Protein AF-A0A974UA69-F1 (afdb_monomer)

pLDDT: mean 77.33, std 20.9, range [36.5, 97.94]

Structure (mmCIF, N/CA/C/O backbone):
data_AF-A0A974UA69-F1
#
_entry.id   AF-A0A974UA69-F1
#
loop_
_atom_site.group_PDB
_atom_site.id
_atom_site.type_symbol
_atom_site.label_atom_id
_atom_site.label_alt_id
_atom_site.label_comp_id
_atom_site.label_asym_id
_atom_site.label_entity_id
_atom_site.label_seq_id
_atom_site.pdbx_PDB_ins_code
_atom_site.Cartn_x
_atom_site.Cartn_y
_atom_site.Cartn_z
_atom_site.occupancy
_atom_site.B_iso_or_equiv
_atom_site.auth_seq_id
_atom_site.auth_comp_id
_atom_site.auth_asym_id
_atom_site.auth_atom_id
_atom_site.pdbx_PDB_model_num
ATOM 1 N N . MET A 1 1 ? 28.048 -23.936 -8.054 1.00 36.50 1 MET A N 1
ATOM 2 C CA . MET A 1 1 ? 29.523 -23.864 -8.078 1.00 36.50 1 MET A CA 1
ATOM 3 C C . MET A 1 1 ? 29.955 -23.085 -6.851 1.00 36.50 1 MET A C 1
ATOM 5 O O . MET A 1 1 ? 29.478 -21.977 -6.650 1.00 36.50 1 MET A O 1
ATOM 9 N N . VAL A 1 2 ? 30.709 -23.737 -5.972 1.00 36.66 2 VAL A N 1
ATOM 10 C CA . VAL A 1 2 ? 31.099 -23.244 -4.647 1.00 36.66 2 VAL A CA 1
ATOM 11 C C . VAL A 1 2 ? 32.215 -22.216 -4.814 1.00 36.66 2 VAL A C 1
ATOM 13 O O . VAL A 1 2 ? 33.233 -22.536 -5.418 1.00 36.66 2 VAL A O 1
ATOM 16 N N . ILE A 1 3 ? 32.048 -21.010 -4.272 1.00 41.69 3 ILE A N 1
ATOM 17 C CA . ILE A 1 3 ? 33.171 -20.091 -4.063 1.00 41.69 3 ILE A CA 1
ATOM 18 C C . ILE A 1 3 ? 33.542 -20.186 -2.585 1.00 41.69 3 ILE A C 1
ATOM 20 O O . ILE A 1 3 ? 32.925 -19.568 -1.722 1.00 41.69 3 ILE A O 1
ATOM 24 N N . THR A 1 4 ? 34.532 -21.026 -2.297 1.00 48.69 4 THR A N 1
ATOM 25 C CA . THR A 1 4 ? 35.247 -21.038 -1.022 1.00 48.69 4 THR A CA 1
ATOM 26 C C . THR A 1 4 ? 36.153 -19.813 -0.952 1.00 48.69 4 THR A C 1
ATOM 28 O O . THR A 1 4 ? 37.072 -19.695 -1.760 1.00 48.69 4 THR A O 1
ATOM 31 N N . SER A 1 5 ? 35.962 -18.943 0.039 1.00 37.88 5 SER A N 1
ATOM 32 C CA . SER A 1 5 ? 37.016 -18.037 0.498 1.00 37.88 5 SER A CA 1
ATOM 33 C C . SER A 1 5 ? 37.544 -18.577 1.825 1.00 37.88 5 SER A C 1
ATOM 35 O O . SER A 1 5 ? 36.887 -18.501 2.861 1.00 37.88 5 SER A O 1
ATOM 37 N N . LYS A 1 6 ? 38.715 -19.220 1.755 1.00 50.66 6 LYS A N 1
ATOM 38 C CA . LYS A 1 6 ? 39.601 -19.411 2.904 1.00 50.66 6 LYS A CA 1
ATOM 39 C C . LYS A 1 6 ? 40.206 -18.050 3.236 1.00 50.66 6 LYS A C 1
ATOM 41 O O . LYS A 1 6 ? 40.525 -17.333 2.303 1.00 50.66 6 LYS A O 1
ATOM 46 N N . TYR A 1 7 ? 40.352 -17.749 4.523 1.00 50.91 7 TYR A N 1
ATOM 47 C CA . TYR A 1 7 ? 41.469 -17.061 5.189 1.00 50.91 7 TYR A CA 1
ATOM 48 C C . TYR A 1 7 ? 40.927 -16.418 6.472 1.00 50.91 7 TYR A C 1
ATOM 50 O O . TYR A 1 7 ? 40.318 -15.358 6.434 1.00 50.91 7 TYR A O 1
ATOM 58 N N . CYS A 1 8 ? 41.181 -17.042 7.621 1.00 36.78 8 CYS A N 1
ATOM 59 C CA . CYS A 1 8 ? 41.408 -16.289 8.850 1.00 36.78 8 CYS A CA 1
ATOM 60 C C . CYS A 1 8 ? 42.334 -17.119 9.740 1.00 36.78 8 CYS A C 1
ATOM 62 O O . CYS A 1 8 ? 41.942 -18.154 10.276 1.00 36.78 8 CYS A O 1
ATOM 64 N N . ASN A 1 9 ? 43.596 -16.695 9.783 1.00 44.31 9 ASN A N 1
ATOM 65 C CA . ASN A 1 9 ? 44.663 -17.266 10.594 1.00 44.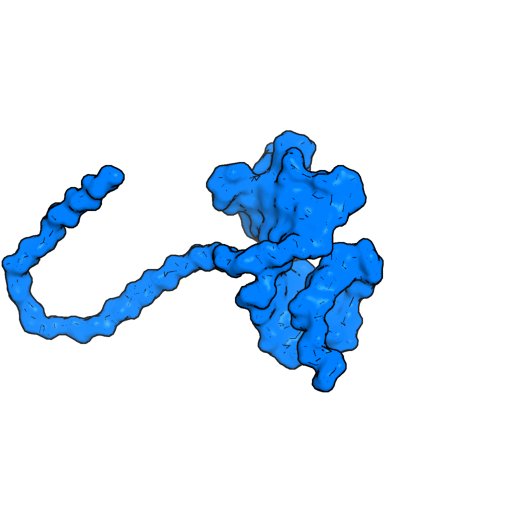31 9 ASN A CA 1
ATOM 66 C C . ASN A 1 9 ? 44.264 -17.297 12.075 1.00 44.31 9 ASN A C 1
ATOM 68 O O . ASN A 1 9 ? 43.772 -16.311 12.619 1.00 44.31 9 ASN A O 1
ATOM 72 N N . THR A 1 10 ? 44.539 -18.424 12.722 1.00 46.69 10 THR A N 1
ATOM 73 C CA . THR A 1 10 ? 44.535 -18.607 14.174 1.00 46.69 10 THR A CA 1
ATOM 74 C C . THR A 1 10 ? 45.742 -17.917 14.803 1.00 46.69 10 THR A C 1
ATOM 76 O O . THR A 1 10 ? 46.871 -18.347 14.583 1.00 46.69 10 THR A O 1
ATOM 79 N N . LEU A 1 11 ? 45.506 -16.906 15.638 1.00 45.50 11 LEU A N 1
ATOM 80 C CA . LEU A 1 11 ? 46.396 -16.521 16.736 1.00 45.50 11 LEU A CA 1
ATOM 81 C C . LEU A 1 11 ? 45.547 -15.862 17.824 1.00 45.50 11 LEU A C 1
ATOM 83 O O . LEU A 1 11 ? 44.789 -14.932 17.562 1.00 45.50 11 LEU A O 1
ATOM 87 N N . GLY A 1 12 ? 45.595 -16.458 19.015 1.00 47.81 12 GLY A N 1
ATOM 88 C CA . GLY A 1 12 ? 44.701 -16.160 20.122 1.00 47.81 12 GLY A CA 1
ATOM 89 C C . GLY A 1 12 ? 44.915 -14.788 20.745 1.00 47.81 12 GLY A C 1
ATOM 90 O O . GLY A 1 12 ? 46.015 -14.258 20.714 1.00 47.81 12 GLY A O 1
ATOM 91 N N . ILE A 1 13 ? 43.849 -14.286 21.367 1.00 48.84 13 ILE A N 1
ATOM 92 C CA . ILE A 1 13 ? 43.844 -13.364 22.505 1.00 48.84 13 ILE A CA 1
ATOM 93 C C . ILE A 1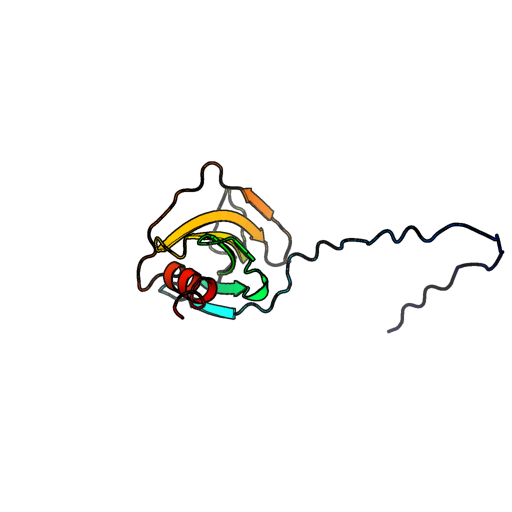 13 ? 42.563 -13.678 23.299 1.00 48.84 13 ILE A C 1
ATOM 95 O O . ILE A 1 13 ? 41.471 -13.776 22.737 1.00 48.84 13 ILE A O 1
ATOM 99 N N . LEU A 1 14 ? 42.729 -13.889 24.607 1.00 47.09 14 LEU A N 1
ATOM 100 C CA . LEU A 1 14 ? 41.658 -13.944 25.598 1.00 47.09 14 LEU A CA 1
ATOM 101 C C . LEU A 1 14 ? 40.911 -12.602 25.630 1.00 47.09 14 LEU A C 1
ATOM 103 O O . LEU A 1 14 ? 41.537 -11.558 25.779 1.00 47.09 14 LEU A O 1
ATOM 107 N N . GLY A 1 15 ? 39.580 -12.664 25.632 1.00 48.75 15 GLY A N 1
ATOM 108 C CA . GLY A 1 15 ? 38.725 -11.605 26.165 1.00 48.75 15 GLY A CA 1
ATOM 109 C C . GLY A 1 15 ? 38.390 -10.465 25.206 1.00 48.75 15 GLY A C 1
ATOM 110 O O . GLY A 1 15 ? 39.139 -9.507 25.081 1.00 48.75 15 GLY A O 1
ATOM 111 N N . LEU A 1 16 ? 37.175 -10.497 24.654 1.00 45.41 16 LEU A N 1
ATOM 112 C CA . LEU A 1 16 ? 36.302 -9.326 24.635 1.00 45.41 16 LEU A CA 1
ATOM 113 C C . LEU A 1 16 ? 34.860 -9.776 24.389 1.00 45.41 16 LEU A C 1
ATOM 115 O O . LEU A 1 16 ? 34.572 -10.601 23.527 1.00 45.41 16 LEU A O 1
ATOM 119 N N . ILE A 1 17 ? 33.979 -9.240 25.219 1.00 53.59 17 ILE A N 1
ATOM 120 C CA . ILE A 1 17 ? 32.538 -9.460 25.265 1.00 53.59 17 ILE A CA 1
ATOM 121 C C . ILE A 1 17 ? 31.911 -9.269 23.876 1.00 53.59 17 ILE A C 1
ATOM 123 O O . ILE A 1 17 ? 32.190 -8.296 23.176 1.00 53.59 17 ILE A O 1
ATOM 127 N N . LEU A 1 18 ? 31.044 -10.215 23.508 1.00 42.16 18 LEU A N 1
ATOM 128 C CA . LEU A 1 18 ? 30.233 -10.246 22.292 1.00 42.16 18 LEU A CA 1
ATOM 129 C C . LEU A 1 18 ? 29.360 -8.984 22.176 1.00 42.16 18 LEU A C 1
ATOM 131 O O . LEU A 1 18 ? 28.216 -8.963 22.627 1.00 42.16 18 LEU A O 1
ATOM 135 N N . LEU A 1 19 ? 29.860 -7.942 21.511 1.00 48.91 19 LEU A N 1
ATOM 136 C CA . LEU A 1 19 ? 28.990 -6.962 20.868 1.00 48.91 19 LEU A CA 1
ATOM 137 C C . LEU A 1 19 ? 28.434 -7.630 19.612 1.00 48.91 19 LEU A C 1
ATOM 139 O O . LEU A 1 19 ? 29.023 -7.578 18.533 1.00 48.91 19 LEU A O 1
ATOM 143 N N . VAL A 1 20 ? 27.297 -8.305 19.779 1.00 50.31 20 VAL A N 1
ATOM 144 C CA . VAL A 1 20 ? 26.421 -8.696 18.675 1.00 50.31 20 VAL A CA 1
ATOM 145 C C . VAL A 1 20 ? 25.970 -7.425 17.960 1.00 50.31 20 VAL A C 1
ATOM 147 O O . VAL A 1 20 ? 24.943 -6.831 18.274 1.00 50.31 20 VAL A O 1
ATOM 150 N N . ASN A 1 21 ? 26.774 -6.983 16.995 1.00 45.16 21 ASN A N 1
ATOM 151 C CA . ASN A 1 21 ? 26.358 -6.015 16.001 1.00 45.16 21 ASN A CA 1
ATOM 152 C C . ASN A 1 21 ? 25.340 -6.735 15.116 1.00 45.16 21 ASN A C 1
ATOM 154 O O . ASN A 1 21 ? 25.690 -7.393 14.134 1.00 45.16 21 ASN A O 1
ATOM 158 N N . SER A 1 22 ? 24.076 -6.713 15.539 1.00 45.78 22 SER A N 1
ATOM 159 C CA . SER A 1 22 ? 22.968 -7.151 14.713 1.00 45.78 22 SER A CA 1
ATOM 160 C C . SER A 1 22 ? 22.971 -6.252 13.487 1.00 45.78 22 SER A C 1
ATOM 162 O O . SER A 1 22 ? 22.529 -5.106 13.505 1.00 45.78 22 SER A O 1
ATOM 164 N N . CYS A 1 23 ? 23.521 -6.782 12.397 1.00 47.41 23 CYS A N 1
ATOM 165 C CA . CYS A 1 23 ? 23.295 -6.247 11.076 1.00 47.41 23 CYS A CA 1
ATOM 166 C C . CYS A 1 23 ? 21.788 -6.363 10.837 1.00 47.41 23 CYS A C 1
ATOM 168 O O . CYS A 1 23 ? 21.282 -7.396 10.392 1.00 47.41 23 CYS A O 1
ATOM 170 N N . ALA A 1 24 ? 21.050 -5.317 11.211 1.00 43.81 24 ALA A N 1
ATOM 171 C CA . ALA A 1 24 ? 19.694 -5.094 10.767 1.00 43.81 24 ALA A CA 1
ATOM 172 C C . ALA A 1 24 ? 19.791 -4.840 9.266 1.00 43.81 24 ALA A C 1
ATOM 174 O O . ALA A 1 24 ? 19.811 -3.706 8.788 1.00 43.81 24 ALA A O 1
ATOM 175 N N . THR A 1 25 ? 19.908 -5.938 8.524 1.00 41.69 25 THR A N 1
ATOM 176 C CA . THR A 1 25 ? 19.646 -5.958 7.101 1.00 41.69 25 THR A CA 1
ATOM 177 C C . THR A 1 25 ? 18.210 -5.482 7.011 1.00 41.69 25 THR A C 1
ATOM 179 O O . THR A 1 25 ? 17.282 -6.195 7.388 1.00 41.69 25 THR A O 1
ATOM 182 N N . THR A 1 26 ? 18.017 -4.228 6.620 1.00 41.34 26 THR A N 1
ATOM 183 C CA . THR A 1 26 ? 16.705 -3.692 6.279 1.00 41.34 26 THR A CA 1
ATOM 184 C C . THR A 1 26 ? 16.319 -4.343 4.960 1.00 41.34 26 THR A C 1
ATOM 186 O O . THR A 1 26 ? 16.332 -3.731 3.897 1.00 41.34 26 THR A O 1
ATOM 189 N N . THR A 1 27 ? 16.009 -5.637 5.018 1.00 37.91 27 THR A N 1
ATOM 190 C CA . THR A 1 27 ? 15.249 -6.303 3.978 1.00 37.91 27 THR A CA 1
ATOM 191 C C . THR A 1 27 ? 13.879 -5.653 4.039 1.00 37.91 27 THR A C 1
ATOM 193 O O . THR A 1 27 ? 13.076 -5.890 4.941 1.00 37.91 27 THR A O 1
ATOM 196 N N . SER A 1 28 ? 13.667 -4.726 3.112 1.00 42.91 28 SER A N 1
ATOM 197 C CA . SER A 1 28 ? 12.359 -4.186 2.774 1.00 42.91 28 SER A CA 1
ATOM 198 C C . SER A 1 28 ? 11.428 -5.389 2.636 1.00 42.91 28 SER A C 1
ATOM 200 O O . SER A 1 28 ? 11.744 -6.313 1.889 1.00 42.91 28 SER A O 1
ATOM 202 N N . GLY A 1 29 ? 10.369 -5.428 3.447 1.00 43.81 29 GLY A N 1
ATOM 203 C CA . GLY A 1 29 ? 9.619 -6.640 3.751 1.00 43.81 29 GLY A CA 1
ATOM 204 C C . GLY A 1 29 ? 9.320 -7.508 2.529 1.00 43.81 29 GLY A C 1
ATOM 205 O O . GLY A 1 29 ? 8.436 -7.195 1.736 1.00 43.81 29 GLY A O 1
ATOM 206 N N . SER A 1 30 ? 9.989 -8.657 2.419 1.00 47.44 30 SER A N 1
ATOM 207 C CA . SER A 1 30 ? 9.526 -9.777 1.594 1.00 47.44 30 SER A CA 1
ATOM 208 C C . SER A 1 30 ? 8.462 -10.570 2.364 1.00 47.44 30 SER A C 1
ATOM 210 O O . SER A 1 30 ? 8.559 -11.775 2.572 1.00 47.44 30 SER A O 1
ATOM 212 N N . GLY A 1 31 ? 7.432 -9.869 2.845 1.00 56.53 31 GLY A N 1
ATOM 213 C CA . GLY A 1 31 ? 6.229 -10.505 3.370 1.00 56.53 31 GLY A CA 1
ATOM 214 C C . GLY A 1 31 ? 5.396 -11.036 2.206 1.00 56.53 31 GLY A C 1
ATOM 215 O O . GLY A 1 31 ? 5.292 -10.367 1.182 1.00 56.53 31 GLY A O 1
ATOM 216 N N . SER A 1 32 ? 4.834 -12.237 2.343 1.00 78.81 32 SER A N 1
ATOM 217 C CA . SER A 1 32 ? 3.962 -12.858 1.338 1.00 78.81 32 SER A CA 1
ATOM 218 C C . SER A 1 32 ? 2.894 -11.862 0.856 1.00 78.81 32 SER A C 1
ATOM 220 O O . SER A 1 32 ? 2.043 -11.429 1.634 1.00 78.81 32 SER A O 1
ATOM 222 N N . TRP A 1 33 ? 2.987 -11.439 -0.406 1.00 90.69 33 TRP A N 1
ATOM 223 C CA . TRP A 1 33 ? 2.061 -10.489 -1.017 1.00 90.69 33 TRP A CA 1
ATOM 224 C C . TRP A 1 33 ? 0.770 -11.217 -1.393 1.00 90.69 33 TRP A C 1
ATOM 226 O O . TRP A 1 33 ? 0.785 -12.143 -2.200 1.00 90.69 33 TRP A O 1
ATOM 236 N N . PHE A 1 34 ? -0.357 -10.786 -0.837 1.00 90.06 34 PHE A N 1
ATOM 237 C CA . PHE A 1 34 ? -1.674 -11.339 -1.127 1.00 90.06 34 PHE A CA 1
ATOM 238 C C . PHE A 1 34 ? -2.356 -10.531 -2.233 1.00 90.06 34 PHE A C 1
ATOM 240 O O . PHE A 1 34 ? -2.543 -9.326 -2.081 1.00 90.06 34 PHE A O 1
ATOM 247 N N . TYR A 1 35 ? -2.733 -11.178 -3.335 1.00 90.38 35 TYR A N 1
ATOM 248 C CA . TYR A 1 35 ? -3.429 -10.538 -4.455 1.00 90.38 35 TYR A CA 1
ATOM 249 C C . TYR A 1 35 ? -4.863 -10.139 -4.076 1.00 90.38 35 TYR A C 1
ATOM 251 O O . TYR A 1 35 ? -5.614 -10.956 -3.547 1.00 90.38 35 TYR A O 1
ATOM 259 N N . VAL A 1 36 ? -5.259 -8.894 -4.357 1.00 88.12 36 VAL A N 1
ATOM 260 C CA . VAL A 1 36 ? -6.581 -8.354 -3.971 1.00 88.12 36 VAL A CA 1
ATOM 261 C C . VAL A 1 36 ? -7.413 -7.811 -5.129 1.00 88.12 36 VAL A C 1
ATOM 263 O O . VAL A 1 36 ? -8.519 -7.323 -4.892 1.00 88.12 36 VAL A O 1
ATOM 266 N N . GLY A 1 37 ? -6.906 -7.897 -6.358 1.00 86.75 37 GLY A N 1
ATOM 267 C CA . GLY A 1 37 ? -7.620 -7.490 -7.565 1.00 86.75 37 GLY A CA 1
ATOM 268 C C . GLY A 1 37 ? -6.767 -6.663 -8.519 1.00 86.75 37 GLY A C 1
ATOM 269 O O . GLY A 1 37 ? -5.569 -6.475 -8.315 1.00 86.75 37 GLY A O 1
ATOM 270 N N . GLU A 1 38 ? -7.419 -6.136 -9.546 1.00 87.50 38 GLU A N 1
ATOM 271 C CA . GLU A 1 38 ? -6.829 -5.321 -10.607 1.00 87.50 38 GLU A CA 1
ATOM 272 C C . GLU A 1 38 ? -7.690 -4.070 -10.844 1.00 87.50 38 GLU A C 1
ATOM 274 O O . GLU A 1 38 ? -8.893 -4.084 -10.565 1.00 87.50 38 GLU A O 1
ATOM 279 N N . THR A 1 39 ? -7.103 -2.980 -11.353 1.00 79.06 39 THR A N 1
ATOM 280 C CA . THR A 1 39 ? -7.900 -1.850 -11.865 1.00 79.06 39 THR A CA 1
ATOM 281 C C . THR A 1 39 ? -8.712 -2.275 -13.090 1.00 79.06 39 THR A C 1
ATOM 283 O O . THR A 1 39 ? -8.336 -3.203 -13.807 1.00 79.06 39 THR A O 1
ATOM 286 N N . HIS A 1 40 ? -9.817 -1.574 -13.373 1.00 54.31 40 HIS A N 1
ATOM 287 C CA . HIS A 1 40 ? -10.570 -1.756 -14.619 1.00 54.31 40 HIS A CA 1
ATOM 288 C C . HIS A 1 40 ? -9.604 -1.656 -15.820 1.00 54.31 40 HIS A C 1
ATOM 290 O O . HIS A 1 40 ? -8.759 -0.763 -15.824 1.00 54.31 40 HIS A O 1
ATOM 296 N N . TRP A 1 41 ? -9.705 -2.593 -16.774 1.0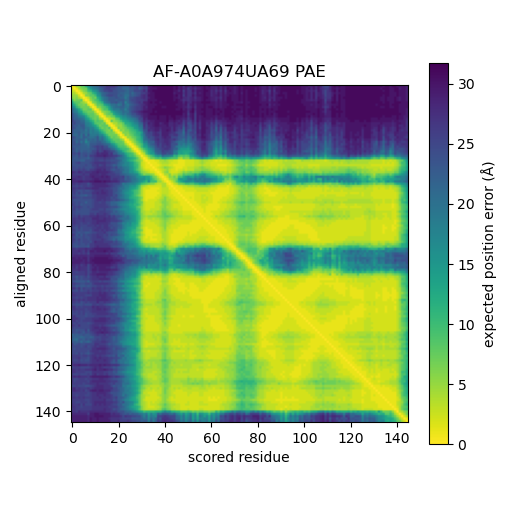0 56.75 41 TRP A N 1
ATOM 297 C CA . TRP A 1 41 ? -8.773 -2.854 -17.898 1.00 56.75 41 TRP A CA 1
ATOM 298 C C . TRP A 1 41 ? -7.488 -3.649 -17.588 1.00 56.75 41 TRP A C 1
ATOM 300 O O . TRP A 1 41 ? -6.790 -4.063 -18.512 1.00 56.75 41 TRP A O 1
ATOM 310 N N . GLY A 1 42 ? -7.219 -3.988 -16.322 1.00 61.66 42 GLY A N 1
ATOM 311 C CA . GLY A 1 42 ? -6.147 -4.925 -15.950 1.00 61.66 42 GLY A CA 1
ATOM 312 C C . GLY A 1 42 ? -4.730 -4.351 -16.052 1.00 61.66 42 GLY A C 1
ATOM 313 O O . GLY A 1 42 ? -3.755 -5.102 -16.054 1.00 61.66 42 GLY A O 1
ATOM 314 N N . ASP A 1 43 ? -4.595 -3.029 -16.145 1.00 80.25 43 ASP A N 1
ATOM 315 C CA . ASP A 1 43 ? -3.297 -2.361 -16.302 1.00 80.25 43 ASP A CA 1
ATOM 316 C C . ASP A 1 43 ? -2.442 -2.387 -15.028 1.00 80.25 43 ASP A C 1
ATOM 318 O O . ASP A 1 43 ? -1.226 -2.185 -15.083 1.00 80.25 43 ASP A O 1
ATOM 322 N N . MET A 1 44 ? -3.055 -2.673 -13.877 1.00 86.69 44 MET A N 1
ATOM 323 C CA . MET A 1 44 ? -2.391 -2.698 -12.580 1.00 86.69 44 MET A CA 1
ATOM 324 C C . MET A 1 44 ? -2.954 -3.803 -11.686 1.00 86.69 44 MET A C 1
ATOM 326 O O . MET A 1 44 ? -4.159 -3.867 -11.457 1.00 86.69 44 MET A O 1
ATOM 330 N N . LYS A 1 45 ? -2.063 -4.638 -11.137 1.00 91.25 45 LYS A N 1
ATOM 331 C CA . LYS A 1 45 ? -2.364 -5.658 -10.123 1.00 91.25 45 LYS A CA 1
ATOM 332 C C . LYS A 1 45 ? -2.120 -5.112 -8.727 1.00 91.25 45 LYS A C 1
ATOM 334 O O . LYS A 1 45 ? -1.060 -4.549 -8.462 1.00 91.25 45 LYS A O 1
ATOM 339 N N . HIS A 1 46 ? -3.057 -5.349 -7.822 1.00 92.00 46 HIS A N 1
ATOM 340 C CA . HIS A 1 46 ? -2.994 -4.896 -6.440 1.00 92.00 46 HIS A CA 1
ATOM 341 C C . HIS A 1 46 ? -2.725 -6.053 -5.489 1.00 92.00 46 HIS A C 1
ATOM 343 O O . HIS A 1 46 ? -3.339 -7.120 -5.568 1.00 92.00 46 HIS A O 1
ATOM 349 N N . TYR A 1 47 ? -1.844 -5.798 -4.531 1.00 93.56 47 TYR A N 1
ATOM 350 C CA . TYR A 1 47 ? -1.468 -6.735 -3.491 1.00 93.56 47 TYR A CA 1
ATOM 351 C C . TYR A 1 47 ? -1.426 -6.047 -2.129 1.00 93.56 47 TYR A C 1
ATOM 353 O O . TYR A 1 47 ? -1.164 -4.849 -2.028 1.00 93.56 47 TYR A O 1
ATOM 361 N N . ILE A 1 48 ? -1.620 -6.820 -1.068 1.00 92.94 48 ILE A N 1
ATOM 362 C CA . ILE A 1 48 ? -1.476 -6.395 0.329 1.00 92.94 48 ILE A CA 1
ATOM 363 C C . ILE A 1 48 ? -0.430 -7.283 0.994 1.00 92.94 48 ILE A C 1
ATOM 365 O O . ILE A 1 48 ? -0.333 -8.456 0.657 1.00 92.94 48 ILE A O 1
ATOM 369 N N . SER A 1 49 ? 0.347 -6.752 1.936 1.00 92.56 49 SER A N 1
ATOM 370 C CA . SER A 1 49 ? 1.236 -7.550 2.787 1.00 92.56 49 SER A CA 1
ATOM 371 C C . SER A 1 49 ? 0.577 -7.765 4.154 1.00 92.56 49 SER A C 1
ATOM 373 O O . SER A 1 49 ? 0.642 -6.868 4.999 1.00 92.56 49 SER A O 1
ATOM 375 N N . PRO A 1 50 ? -0.060 -8.921 4.434 1.00 88.31 50 PRO A N 1
ATOM 376 C CA . PRO A 1 50 ? -0.706 -9.161 5.727 1.00 88.31 50 PRO A CA 1
ATOM 377 C C . PRO A 1 50 ? 0.282 -9.085 6.897 1.00 88.31 50 PRO A C 1
ATOM 379 O O . PRO A 1 50 ? -0.053 -8.606 7.977 1.00 88.31 50 PRO A O 1
ATOM 382 N N . ASN A 1 51 ? 1.533 -9.483 6.656 1.00 89.62 51 ASN A N 1
ATOM 383 C CA . ASN A 1 51 ? 2.599 -9.469 7.657 1.00 89.62 51 ASN A CA 1
ATOM 384 C C . ASN A 1 51 ? 3.076 -8.048 8.006 1.00 89.62 51 ASN A C 1
ATOM 386 O O . ASN A 1 51 ? 3.729 -7.855 9.027 1.00 89.62 51 ASN A O 1
ATOM 390 N N . SER A 1 52 ? 2.755 -7.047 7.179 1.00 91.75 52 SER A N 1
ATOM 391 C CA . SER A 1 52 ? 3.061 -5.638 7.464 1.00 91.75 52 SER A CA 1
ATOM 392 C C . SER A 1 52 ? 2.053 -4.976 8.411 1.00 91.75 52 SER A C 1
ATOM 394 O O . SER A 1 52 ? 2.282 -3.846 8.848 1.00 91.75 52 SER A O 1
ATOM 396 N N . ILE A 1 53 ? 0.939 -5.653 8.725 1.00 92.19 53 ILE A N 1
ATOM 397 C CA . ILE A 1 53 ? -0.151 -5.062 9.498 1.00 92.19 53 ILE A CA 1
ATOM 398 C C . ILE A 1 53 ? 0.305 -4.806 10.938 1.00 92.19 53 ILE A C 1
ATOM 400 O O . ILE A 1 53 ? 0.559 -5.733 11.705 1.00 92.19 53 ILE A O 1
ATOM 404 N N . LYS A 1 54 ? 0.344 -3.530 11.329 1.00 92.62 54 LYS A N 1
ATOM 405 C CA . LYS A 1 54 ? 0.635 -3.082 12.701 1.00 92.62 54 LYS A CA 1
ATOM 406 C C . LYS A 1 54 ? -0.559 -2.311 13.243 1.00 92.62 54 LYS A C 1
ATOM 408 O O . LYS A 1 54 ? -1.005 -1.359 12.609 1.00 92.62 54 LYS A O 1
ATOM 413 N N . ARG A 1 55 ? -1.079 -2.695 14.410 1.00 91.31 55 ARG A N 1
ATOM 414 C CA . ARG A 1 55 ? -2.295 -2.107 14.999 1.00 91.31 55 ARG A CA 1
ATOM 415 C C . ARG A 1 55 ? -1.983 -1.337 16.279 1.00 91.31 55 ARG A C 1
ATOM 417 O O . ARG A 1 55 ? -1.141 -1.760 17.062 1.00 91.31 55 ARG A O 1
ATOM 424 N N . ASN A 1 56 ? -2.688 -0.229 16.480 1.00 93.06 56 ASN A N 1
ATOM 425 C CA . ASN A 1 56 ? -2.708 0.551 17.712 1.00 93.06 56 ASN A CA 1
A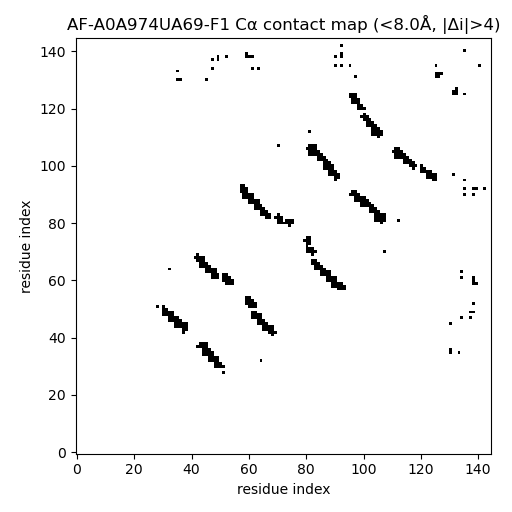TOM 426 C C . ASN A 1 56 ? -4.121 1.127 17.920 1.00 93.06 56 ASN A C 1
ATOM 428 O O . ASN A 1 56 ? -4.516 2.103 17.276 1.00 93.06 56 ASN A O 1
ATOM 432 N N . GLY A 1 57 ? -4.904 0.486 18.792 1.00 92.25 57 GLY A N 1
ATOM 433 C CA . GLY A 1 57 ? -6.314 0.819 18.994 1.00 92.25 57 GLY A CA 1
ATOM 434 C C . GLY A 1 57 ? -7.116 0.718 17.692 1.00 92.25 57 GLY A C 1
ATOM 435 O O . GLY A 1 57 ? -7.026 -0.271 16.972 1.00 92.25 57 GLY A O 1
ATOM 436 N N . SER A 1 58 ? -7.878 1.766 17.370 1.00 94.19 58 SER A N 1
ATOM 437 C CA . SER A 1 58 ? -8.682 1.835 16.136 1.00 94.19 58 SER A CA 1
ATOM 438 C C . SER A 1 58 ? -7.878 2.134 14.864 1.00 94.19 58 SER A C 1
ATOM 440 O O . SER A 1 58 ? -8.454 2.169 13.777 1.00 94.19 58 SER A O 1
ATOM 442 N N . ILE A 1 59 ? -6.570 2.369 14.984 1.00 95.81 59 ILE A N 1
ATOM 443 C CA . ILE A 1 59 ? -5.692 2.725 13.872 1.00 95.81 59 ILE A CA 1
ATOM 444 C C . ILE A 1 59 ? -4.806 1.532 13.526 1.00 95.81 59 ILE A C 1
ATOM 446 O O . ILE A 1 59 ? -4.186 0.916 14.392 1.00 95.81 59 ILE A O 1
ATOM 450 N N . ALA A 1 60 ? -4.703 1.230 12.241 1.00 95.75 60 ALA A N 1
ATOM 451 C CA . ALA A 1 60 ? -3.836 0.189 11.724 1.00 95.75 60 ALA A CA 1
ATOM 452 C C . ALA A 1 60 ? -2.980 0.726 10.577 1.00 95.75 60 ALA A C 1
ATOM 454 O O . ALA A 1 60 ? -3.414 1.581 9.811 1.00 95.75 60 ALA A O 1
ATOM 455 N N . LYS A 1 61 ? -1.755 0.224 10.459 1.00 95.88 61 LYS A N 1
ATOM 456 C CA . LYS A 1 61 ? -0.855 0.493 9.340 1.00 95.88 61 LYS A CA 1
ATOM 457 C C . LYS A 1 61 ? -0.659 -0.773 8.534 1.00 95.88 61 LYS A C 1
ATOM 459 O O . LYS A 1 61 ? -0.567 -1.844 9.124 1.00 95.88 61 LYS A O 1
ATOM 464 N N . VAL A 1 62 ? -0.593 -0.642 7.216 1.00 95.38 62 VAL A N 1
ATOM 465 C CA . VAL A 1 62 ? -0.443 -1.768 6.290 1.00 95.38 62 VAL A CA 1
ATOM 466 C C . VAL A 1 62 ? 0.276 -1.321 5.024 1.00 95.38 62 VAL A C 1
ATOM 468 O O . VAL A 1 62 ? 0.155 -0.169 4.603 1.00 95.38 62 VAL A O 1
ATOM 471 N N . GLU A 1 63 ? 1.011 -2.240 4.415 1.00 95.94 63 GLU A N 1
ATOM 472 C CA . GLU A 1 63 ? 1.648 -2.067 3.119 1.00 95.94 63 GLU A CA 1
ATOM 473 C C . GLU A 1 63 ? 0.819 -2.704 2.006 1.00 95.94 63 GLU A C 1
ATOM 475 O O . GLU A 1 63 ? 0.326 -3.831 2.128 1.00 95.94 63 GLU A O 1
ATOM 480 N N . SER A 1 64 ? 0.704 -1.988 0.890 1.00 94.56 64 SER A N 1
ATOM 481 C CA . SER A 1 64 ? 0.197 -2.525 -0.371 1.00 94.56 64 SER A CA 1
ATOM 482 C C . SER A 1 64 ? 1.272 -2.446 -1.445 1.00 94.56 64 SER A C 1
ATOM 484 O O . SER A 1 64 ? 2.111 -1.548 -1.408 1.00 94.56 64 SER A O 1
ATOM 486 N N . LYS A 1 65 ? 1.200 -3.327 -2.439 1.00 94.62 65 LYS A N 1
ATOM 487 C CA . LYS A 1 65 ? 2.028 -3.273 -3.643 1.00 94.62 65 LYS A CA 1
ATOM 488 C C . LYS A 1 65 ? 1.132 -3.187 -4.867 1.00 94.62 65 LYS A C 1
ATOM 490 O O . LYS A 1 65 ? 0.210 -3.985 -5.000 1.00 94.62 65 LYS A O 1
ATOM 495 N N . ASN A 1 66 ? 1.429 -2.258 -5.760 1.00 92.38 66 ASN A N 1
ATOM 496 C CA . ASN A 1 66 ? 0.755 -2.136 -7.044 1.00 92.38 66 ASN A CA 1
ATOM 497 C C . ASN A 1 66 ? 1.758 -2.438 -8.149 1.00 92.38 66 ASN A C 1
ATOM 499 O O . ASN A 1 66 ? 2.817 -1.821 -8.191 1.00 92.38 66 ASN A O 1
ATOM 503 N N . VAL A 1 67 ? 1.452 -3.394 -9.020 1.00 91.62 67 VAL A N 1
ATOM 504 C CA . VAL A 1 67 ? 2.338 -3.824 -10.106 1.00 91.62 67 VAL A CA 1
ATOM 505 C C . VAL A 1 67 ? 1.712 -3.443 -11.433 1.00 91.62 67 VAL A C 1
ATOM 507 O O . VAL A 1 67 ? 0.599 -3.874 -11.729 1.00 91.62 67 VAL A O 1
ATOM 510 N N . LEU A 1 68 ? 2.431 -2.662 -12.231 1.00 88.12 68 LEU A N 1
ATOM 511 C CA . LEU A 1 68 ? 2.004 -2.284 -13.571 1.00 88.12 68 LEU A CA 1
ATOM 512 C C . LEU A 1 68 ? 2.182 -3.456 -14.534 1.00 88.12 68 LEU A C 1
ATOM 514 O O . LEU A 1 68 ? 3.215 -4.126 -14.535 1.00 88.12 68 LEU A O 1
ATOM 518 N N . LYS A 1 69 ? 1.184 -3.681 -15.387 1.00 83.19 69 LYS A N 1
ATOM 519 C CA . LYS A 1 69 ? 1.241 -4.702 -16.439 1.00 83.19 69 LYS A CA 1
ATOM 520 C C . LYS A 1 69 ? 2.213 -4.314 -17.553 1.00 83.19 69 LYS A C 1
ATOM 522 O O . LYS A 1 69 ? 2.904 -5.179 -18.082 1.00 83.19 69 LYS A O 1
ATOM 527 N N . VAL A 1 70 ? 2.288 -3.020 -17.877 1.00 80.56 70 VAL A N 1
ATOM 528 C CA . VAL A 1 70 ? 3.205 -2.466 -18.882 1.00 80.56 70 VAL A CA 1
ATOM 529 C C . VAL A 1 70 ? 3.995 -1.302 -18.260 1.00 80.56 70 VAL A C 1
ATOM 531 O O . VAL A 1 70 ? 3.574 -0.153 -18.352 1.00 80.56 70 VAL A O 1
ATOM 534 N N . PRO A 1 71 ? 5.153 -1.573 -17.625 1.00 67.25 71 PRO A N 1
ATOM 535 C CA . PRO A 1 71 ? 5.994 -0.558 -16.968 1.00 67.25 71 PRO A CA 1
ATOM 536 C C . PRO A 1 71 ? 6.488 0.568 -17.888 1.00 67.25 71 PRO A C 1
ATOM 538 O O . PRO A 1 71 ? 6.945 1.616 -17.432 1.00 67.25 71 PRO A O 1
ATOM 541 N N . GLU A 1 72 ? 6.472 0.324 -19.198 1.00 60.62 72 GLU A N 1
ATOM 542 C CA . GLU A 1 72 ? 7.132 1.162 -20.193 1.00 60.62 72 GLU A CA 1
ATOM 543 C C . GLU A 1 72 ? 6.271 2.284 -20.773 1.00 60.62 72 GLU A C 1
ATOM 545 O O . GLU A 1 72 ? 6.820 3.203 -21.381 1.00 60.62 72 GLU A O 1
ATOM 550 N N . THR A 1 73 ? 4.953 2.232 -20.588 1.00 58.12 73 THR A N 1
ATOM 551 C CA . THR A 1 73 ? 4.013 3.205 -21.166 1.00 58.12 73 THR A CA 1
ATOM 552 C C . THR A 1 73 ? 3.592 4.288 -20.176 1.00 58.12 73 THR A C 1
ATOM 554 O O . THR A 1 73 ? 3.155 5.360 -20.587 1.00 58.12 73 THR A O 1
ATOM 557 N N . THR A 1 74 ? 3.766 4.064 -18.872 1.00 55.03 74 THR A N 1
ATOM 558 C CA . THR A 1 74 ? 3.382 5.015 -17.822 1.00 55.03 74 THR A CA 1
ATOM 559 C C . THR A 1 74 ? 4.573 5.844 -17.348 1.00 55.03 74 THR A C 1
ATOM 561 O O . THR A 1 74 ? 5.369 5.418 -16.508 1.00 55.03 74 THR A O 1
ATOM 564 N N . SER A 1 75 ? 4.682 7.070 -17.859 1.00 55.59 75 SER A N 1
ATOM 565 C CA . SER A 1 75 ? 5.590 8.094 -17.341 1.00 55.59 75 SER A CA 1
ATOM 566 C C . SER A 1 75 ? 4.957 8.799 -16.135 1.00 55.59 75 SER A C 1
ATOM 568 O O . SER A 1 75 ? 4.385 9.880 -16.243 1.00 55.59 75 SER A O 1
ATOM 570 N N . PHE A 1 76 ? 5.060 8.206 -14.946 1.00 57.69 76 PHE A N 1
ATOM 571 C CA . PHE A 1 76 ? 4.680 8.909 -13.720 1.00 57.69 76 PHE A CA 1
ATOM 572 C C . PHE A 1 76 ? 5.928 9.562 -13.117 1.00 57.69 76 PHE A C 1
ATOM 574 O O . PHE A 1 76 ? 6.849 8.877 -12.687 1.00 57.69 76 PHE A O 1
ATOM 581 N N . LEU A 1 77 ? 5.937 10.902 -13.098 1.00 52.97 77 LEU A N 1
ATOM 582 C CA . LEU A 1 77 ? 6.981 11.792 -12.556 1.00 52.97 77 LEU A CA 1
ATOM 583 C C . LEU A 1 77 ? 8.219 11.976 -13.448 1.00 52.97 77 LEU A C 1
ATOM 585 O O . LEU A 1 77 ? 9.202 11.239 -13.384 1.00 52.97 77 LEU A O 1
ATOM 589 N N . LYS A 1 78 ? 8.203 13.072 -14.221 1.00 56.69 78 LYS A N 1
ATOM 590 C CA . LYS A 1 78 ? 9.369 13.602 -14.954 1.00 56.69 78 LYS A CA 1
ATOM 591 C C . LYS A 1 78 ? 10.039 12.576 -15.888 1.00 56.69 78 LYS A C 1
ATOM 593 O O . LYS A 1 78 ? 11.260 12.547 -15.999 1.00 56.69 78 LYS A O 1
ATOM 598 N N . GLY A 1 79 ? 9.247 11.718 -16.534 1.00 61.97 79 GLY A N 1
ATOM 599 C CA . GLY A 1 79 ? 9.734 10.784 -17.557 1.00 61.97 79 GLY A CA 1
ATOM 600 C C . GLY A 1 79 ? 10.412 9.513 -17.035 1.00 61.97 79 GLY A C 1
ATOM 601 O O . GLY A 1 79 ? 10.905 8.731 -17.845 1.00 61.97 79 GLY A O 1
ATOM 602 N N . LYS A 1 80 ? 10.435 9.258 -15.718 1.00 63.84 80 LYS A N 1
ATOM 603 C CA . LYS A 1 80 ? 10.969 7.995 -15.188 1.00 63.84 80 LYS A CA 1
ATOM 604 C C . LYS A 1 80 ? 9.919 6.884 -15.288 1.00 63.84 80 LYS A C 1
ATOM 606 O O . LYS A 1 80 ? 8.835 6.997 -14.724 1.00 63.84 80 LYS A O 1
ATOM 611 N N . LYS A 1 81 ? 10.258 5.806 -15.999 1.00 78.19 81 LYS A N 1
ATOM 612 C CA . LYS A 1 81 ? 9.483 4.556 -16.026 1.00 78.19 81 LYS A CA 1
ATOM 613 C C . LYS A 1 81 ? 9.592 3.866 -14.660 1.00 78.19 81 LYS A C 1
ATOM 615 O O . LYS A 1 81 ? 10.687 3.797 -14.098 1.00 78.19 81 LYS A O 1
ATOM 620 N N . TYR A 1 82 ? 8.489 3.336 -14.141 1.00 84.25 82 TYR A N 1
ATOM 621 C CA . TYR A 1 82 ? 8.477 2.505 -12.934 1.00 84.25 82 TYR A CA 1
ATOM 622 C C . TYR A 1 82 ? 7.665 1.233 -13.191 1.00 84.25 82 TYR A C 1
ATOM 624 O O . TYR A 1 82 ? 6.819 1.204 -14.078 1.00 84.25 82 TYR A O 1
ATOM 632 N N . ALA A 1 83 ? 7.963 0.165 -12.456 1.00 88.88 83 ALA A N 1
ATOM 633 C CA . ALA A 1 83 ? 7.329 -1.142 -12.619 1.00 88.88 83 ALA A CA 1
ATOM 634 C C . ALA A 1 83 ? 6.291 -1.424 -11.533 1.00 88.88 83 ALA A C 1
ATOM 636 O O . ALA A 1 83 ? 5.248 -2.017 -11.799 1.00 88.88 83 ALA A O 1
ATOM 637 N N . TYR A 1 84 ? 6.578 -1.013 -10.301 1.00 92.19 84 TYR A N 1
ATOM 638 C CA . TYR A 1 84 ? 5.656 -1.167 -9.188 1.00 92.19 84 TYR A CA 1
ATOM 639 C C . TYR A 1 84 ? 5.892 -0.104 -8.121 1.00 92.19 84 TYR A C 1
ATOM 641 O O . TYR A 1 84 ? 6.983 0.467 -8.012 1.00 92.19 84 TYR A O 1
ATOM 649 N N . ASP A 1 85 ? 4.871 0.117 -7.305 1.00 92.88 85 ASP A N 1
ATOM 650 C CA . ASP A 1 85 ? 4.947 0.930 -6.100 1.00 92.88 85 ASP A CA 1
ATOM 651 C C . ASP A 1 85 ? 4.589 0.114 -4.855 1.00 92.88 85 ASP A C 1
ATOM 653 O O . ASP A 1 85 ? 3.806 -0.836 -4.909 1.00 92.88 85 ASP A O 1
ATOM 657 N N . ILE A 1 86 ? 5.219 0.463 -3.733 1.00 95.69 86 ILE A N 1
ATOM 658 C CA . ILE A 1 86 ? 4.877 -0.013 -2.393 1.00 95.69 86 ILE A CA 1
ATOM 659 C C . ILE A 1 86 ? 4.375 1.186 -1.597 1.00 95.69 86 ILE A C 1
ATOM 661 O O . ILE A 1 86 ? 5.109 2.157 -1.393 1.00 95.69 86 ILE A O 1
ATOM 665 N N . ASN A 1 87 ? 3.138 1.099 -1.123 1.00 95.69 87 ASN A N 1
ATOM 666 C CA . ASN A 1 87 ? 2.470 2.162 -0.384 1.00 95.69 87 ASN A CA 1
ATOM 667 C C . ASN A 1 87 ? 2.285 1.771 1.073 1.00 95.69 87 ASN A C 1
ATOM 669 O O . ASN A 1 87 ? 1.856 0.656 1.364 1.00 95.69 87 ASN A O 1
ATOM 673 N N . GLN A 1 88 ? 2.530 2.716 1.976 1.00 97.31 88 GLN A N 1
ATOM 674 C CA . GLN A 1 88 ? 2.174 2.594 3.385 1.00 97.31 88 GLN A CA 1
ATOM 675 C C . GLN A 1 88 ? 0.884 3.353 3.653 1.00 97.31 88 GLN A C 1
ATOM 677 O O . GLN A 1 88 ? 0.798 4.561 3.421 1.00 97.31 88 GLN A O 1
ATOM 682 N N . TRP A 1 89 ? -0.099 2.651 4.199 1.00 97.12 89 TRP A N 1
ATOM 683 C CA . TRP A 1 89 ? -1.406 3.195 4.533 1.00 97.12 89 TRP A CA 1
ATOM 684 C C . TRP A 1 89 ? -1.598 3.256 6.040 1.00 97.12 89 TRP A C 1
ATOM 686 O O . TRP A 1 89 ? -1.143 2.377 6.767 1.00 97.12 89 TRP A O 1
ATOM 696 N N . GLU A 1 90 ? -2.317 4.274 6.500 1.00 97.62 90 GLU A N 1
ATOM 697 C CA . GLU A 1 90 ? -2.960 4.306 7.811 1.00 97.62 90 GLU A CA 1
ATOM 698 C C . GLU A 1 90 ? -4.468 4.150 7.605 1.00 97.62 90 GLU A C 1
ATOM 700 O O . GLU A 1 90 ? -5.083 4.894 6.839 1.00 97.62 90 GLU A O 1
ATOM 705 N N . VAL A 1 91 ? -5.063 3.183 8.291 1.00 97.06 91 VAL A N 1
ATOM 706 C CA . VAL A 1 91 ? -6.480 2.838 8.222 1.00 97.06 91 VAL A CA 1
ATOM 707 C C . VAL A 1 91 ? -7.093 3.066 9.596 1.00 97.06 91 VAL A C 1
ATOM 709 O O . VAL A 1 91 ? -6.647 2.492 10.587 1.00 97.06 91 VAL A O 1
ATOM 712 N N . ASN A 1 92 ? -8.132 3.893 9.664 1.00 96.50 92 ASN A N 1
ATOM 713 C CA . ASN A 1 92 ? -8.979 4.003 10.841 1.00 96.50 92 ASN A CA 1
ATOM 714 C C . ASN A 1 92 ? -10.117 2.985 10.722 1.00 96.50 92 ASN A C 1
ATOM 716 O O . ASN A 1 92 ? -11.067 3.196 9.963 1.00 96.50 92 ASN A O 1
ATOM 720 N N . CYS A 1 93 ? -10.014 1.891 11.477 1.00 94.31 93 CYS A N 1
ATOM 721 C CA . CYS A 1 93 ? -10.959 0.780 11.440 1.00 94.31 93 CYS A CA 1
ATOM 722 C C . CYS A 1 93 ? -12.341 1.152 12.000 1.00 94.31 93 CYS A C 1
ATOM 724 O O . CYS A 1 93 ? -13.342 0.619 11.527 1.00 94.31 93 CYS A O 1
ATOM 726 N N . LYS A 1 94 ? -12.414 2.112 12.938 1.00 94.06 94 LYS A N 1
ATOM 727 C CA . LYS A 1 94 ? -13.675 2.583 13.542 1.00 94.06 94 LYS A CA 1
ATOM 728 C C . LYS A 1 94 ? -14.449 3.529 12.623 1.00 94.06 94 LYS A C 1
ATOM 730 O O . LYS A 1 94 ? -15.668 3.466 12.561 1.00 94.06 94 LYS A O 1
ATOM 735 N N . GLN A 1 95 ? -13.747 4.427 11.934 1.00 95.19 95 GLN A N 1
ATOM 736 C CA . GLN A 1 95 ? -14.354 5.453 11.076 1.00 95.19 95 GLN A CA 1
ATOM 737 C C . GLN A 1 95 ? -14.389 5.065 9.590 1.00 95.19 95 GLN A C 1
ATOM 739 O O . GLN A 1 95 ? -14.854 5.861 8.778 1.00 95.19 95 GLN A O 1
ATOM 744 N N . ALA A 1 96 ? -13.854 3.894 9.226 1.00 94.75 96 ALA A N 1
ATOM 745 C CA . ALA A 1 96 ? -13.693 3.446 7.841 1.00 94.75 96 ALA A CA 1
ATOM 746 C C . ALA A 1 96 ? -13.030 4.515 6.950 1.00 94.75 96 ALA A C 1
ATOM 748 O O . ALA A 1 96 ? -13.532 4.888 5.887 1.00 94.75 96 ALA A O 1
ATOM 749 N N . ARG A 1 97 ? -11.883 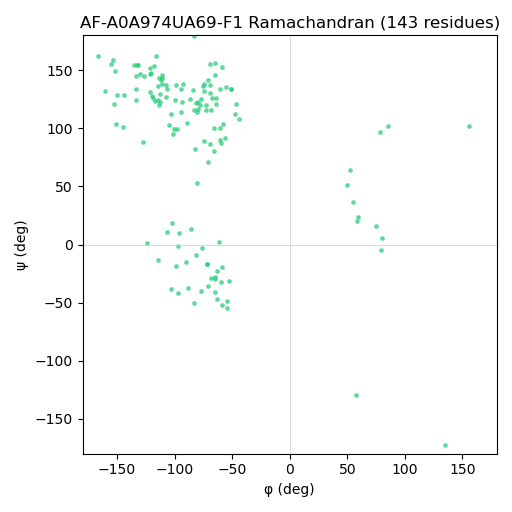5.035 7.407 1.00 96.81 97 ARG A N 1
ATOM 750 C CA . ARG A 1 97 ? -11.086 6.024 6.664 1.00 96.81 97 ARG A CA 1
ATOM 751 C C . ARG A 1 97 ? -9.679 5.525 6.398 1.00 96.81 97 ARG A C 1
ATOM 753 O O . ARG A 1 97 ? -9.132 4.768 7.193 1.00 96.81 97 ARG A O 1
ATOM 760 N N . VAL A 1 98 ? -9.080 6.000 5.314 1.00 96.94 98 VAL A N 1
ATOM 761 C CA . VAL A 1 98 ? -7.731 5.624 4.890 1.00 96.94 98 VAL A CA 1
ATOM 762 C C . VAL A 1 98 ? -6.90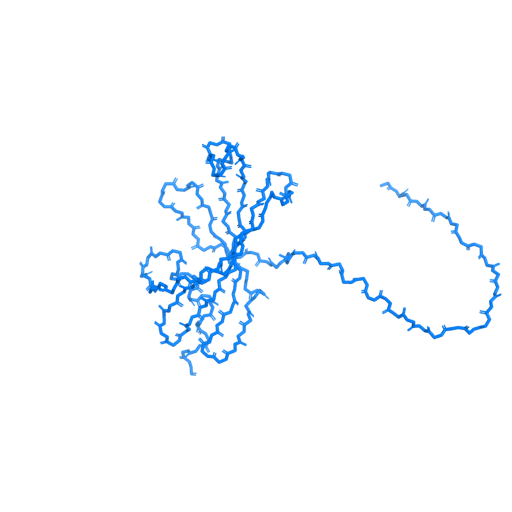6 6.852 4.508 1.00 96.94 98 VAL A C 1
ATOM 764 O O . VAL A 1 98 ? -7.428 7.831 3.970 1.00 96.94 98 VAL A O 1
ATOM 767 N N . LYS A 1 99 ? -5.607 6.799 4.800 1.00 97.12 99 LYS A N 1
ATOM 768 C CA . LYS A 1 99 ? -4.611 7.831 4.496 1.00 97.12 99 LYS A CA 1
ATOM 769 C C . LYS A 1 99 ? -3.369 7.188 3.889 1.00 97.12 99 LYS A C 1
ATOM 771 O O . LYS A 1 99 ? -2.861 6.214 4.441 1.00 97.12 99 LYS A O 1
ATOM 776 N N . LEU A 1 100 ? -2.856 7.757 2.801 1.00 97.12 100 LEU A N 1
ATOM 777 C CA . LEU A 1 100 ? -1.544 7.392 2.262 1.00 97.12 100 LEU A CA 1
ATOM 778 C C . LEU A 1 100 ? -0.457 8.093 3.080 1.00 97.12 100 LEU A C 1
ATOM 780 O O . LEU A 1 100 ? -0.461 9.316 3.166 1.00 97.12 100 LEU A O 1
ATOM 784 N N . ILE A 1 101 ? 0.463 7.333 3.665 1.00 97.94 101 ILE A N 1
ATOM 785 C CA . ILE A 1 101 ? 1.564 7.856 4.487 1.00 97.94 101 ILE A CA 1
ATOM 786 C C . ILE A 1 101 ? 2.839 7.992 3.660 1.00 97.94 101 ILE A C 1
ATOM 788 O O . ILE A 1 101 ? 3.563 8.984 3.769 1.00 97.94 101 ILE A O 1
ATOM 792 N N . SER A 1 102 ? 3.119 7.004 2.816 1.00 97.25 102 SER A N 1
ATOM 793 C CA . SER A 1 102 ? 4.256 7.042 1.906 1.00 97.25 102 SER A CA 1
ATOM 794 C C . SER A 1 102 ? 4.024 6.160 0.685 1.00 97.25 102 SER A C 1
ATOM 796 O O . SER A 1 102 ? 3.247 5.207 0.745 1.00 97.25 102 SER A O 1
ATOM 798 N N . ALA A 1 103 ? 4.711 6.488 -0.405 1.00 95.38 103 ALA A N 1
ATOM 799 C CA . ALA A 1 103 ? 4.751 5.705 -1.633 1.00 95.38 103 ALA A CA 1
ATOM 800 C C . ALA A 1 103 ? 6.205 5.583 -2.109 1.00 95.38 103 ALA A C 1
ATOM 802 O O . ALA A 1 103 ? 6.886 6.595 -2.294 1.00 95.38 103 ALA A O 1
ATOM 803 N N . SER A 1 104 ? 6.681 4.354 -2.288 1.00 95.19 104 SER A N 1
ATOM 804 C CA . SER A 1 104 ? 8.022 4.028 -2.783 1.00 95.19 104 SER A CA 1
ATOM 805 C C . SER A 1 104 ? 7.918 3.373 -4.149 1.00 95.19 104 SER A C 1
ATOM 807 O O . SER A 1 104 ? 7.175 2.410 -4.306 1.00 95.19 104 SER A O 1
ATOM 809 N N . TYR A 1 105 ? 8.673 3.870 -5.123 1.00 92.12 105 TYR A N 1
ATOM 810 C CA . TYR A 1 105 ? 8.553 3.477 -6.526 1.00 92.12 105 TYR A CA 1
ATOM 811 C C . TYR A 1 105 ? 9.808 2.755 -6.980 1.00 92.12 105 TYR A C 1
ATOM 813 O O . TYR A 1 105 ? 10.919 3.207 -6.700 1.00 92.12 105 TYR A O 1
ATOM 821 N N . TYR A 1 106 ? 9.631 1.660 -7.709 1.00 91.62 106 TYR A N 1
ATOM 822 C CA . TYR A 1 106 ? 10.714 0.770 -8.104 1.00 91.62 106 TYR A CA 1
ATOM 823 C C . TYR A 1 106 ? 10.711 0.544 -9.611 1.00 91.62 106 TYR A C 1
ATOM 825 O O . TYR A 1 106 ? 9.651 0.490 -10.240 1.00 91.62 106 TYR A O 1
ATOM 833 N N . ASN A 1 107 ? 11.897 0.405 -10.200 1.00 89.12 107 ASN A N 1
ATOM 834 C CA . ASN A 1 107 ? 12.040 0.034 -11.607 1.00 89.12 107 ASN A CA 1
ATOM 835 C C . ASN A 1 107 ? 11.957 -1.494 -11.807 1.00 89.12 107 ASN A C 1
ATOM 837 O O . ASN A 1 107 ? 11.800 -2.259 -10.856 1.00 89.12 107 ASN A O 1
ATOM 841 N N . THR A 1 108 ? 12.061 -1.942 -13.060 1.00 88.69 108 THR A N 1
ATOM 842 C CA . THR A 1 108 ? 12.025 -3.367 -13.442 1.00 88.69 108 THR A CA 1
ATOM 843 C C . THR A 1 108 ? 13.183 -4.186 -12.866 1.00 88.69 108 THR A C 1
ATOM 845 O O . THR A 1 108 ? 13.039 -5.388 -12.673 1.00 88.69 108 THR A O 1
ATOM 848 N N . SER A 1 109 ? 14.298 -3.539 -12.522 1.00 90.19 109 SER A N 1
ATOM 849 C CA . SER A 1 109 ? 15.451 -4.144 -11.843 1.00 90.19 109 SER A CA 1
ATOM 850 C C . SER A 1 109 ? 15.311 -4.158 -10.311 1.00 90.19 109 SER A C 1
ATOM 852 O O . SER A 1 109 ? 16.300 -4.375 -9.612 1.00 90.19 109 SER A O 1
ATOM 854 N N . ASN A 1 110 ? 14.111 -3.898 -9.772 1.00 90.31 110 ASN A N 1
ATOM 855 C CA . ASN A 1 110 ? 13.810 -3.766 -8.337 1.00 90.31 110 ASN A CA 1
ATOM 856 C C . ASN A 1 110 ? 14.605 -2.662 -7.612 1.00 90.31 110 ASN A C 1
ATOM 858 O O . ASN A 1 110 ? 14.718 -2.673 -6.386 1.00 90.31 110 ASN A O 1
ATOM 862 N N . GLN A 1 111 ? 15.150 -1.687 -8.339 1.00 91.69 111 GLN A N 1
ATOM 863 C CA . GLN A 1 111 ? 15.864 -0.562 -7.740 1.00 91.69 111 GLN A CA 1
ATOM 864 C C . GLN A 1 111 ? 14.865 0.515 -7.324 1.00 91.69 111 GLN A C 1
ATOM 866 O O . GLN A 1 111 ? 13.989 0.897 -8.105 1.00 91.69 111 GLN A O 1
ATOM 871 N N . LEU A 1 112 ? 15.017 1.023 -6.099 1.00 92.00 112 LEU A N 1
ATOM 872 C CA . LEU A 1 112 ? 14.243 2.159 -5.608 1.00 92.00 112 LEU A CA 1
ATOM 873 C C . LEU A 1 112 ? 14.577 3.401 -6.445 1.00 92.00 112 LEU A C 1
ATOM 875 O O . LEU A 1 112 ? 15.722 3.843 -6.484 1.00 92.00 112 LEU A O 1
ATOM 879 N N . ILE A 1 113 ? 13.566 3.977 -7.089 1.00 90.94 113 ILE A N 1
ATOM 880 C CA . ILE A 1 113 ? 13.686 5.220 -7.855 1.00 90.94 113 ILE A CA 1
ATOM 881 C C . ILE A 1 113 ? 13.577 6.412 -6.903 1.00 90.94 113 ILE A C 1
ATOM 883 O O . ILE A 1 113 ? 14.403 7.322 -6.952 1.00 90.94 113 ILE A O 1
ATOM 887 N N . PHE A 1 114 ? 12.540 6.419 -6.058 1.00 90.44 114 PHE A N 1
ATOM 888 C CA . PHE A 1 114 ? 12.337 7.409 -5.002 1.00 90.44 114 PHE A CA 1
ATOM 889 C C . PHE A 1 114 ? 11.252 6.951 -4.014 1.00 90.44 114 PHE A C 1
ATOM 891 O O . PHE A 1 114 ? 10.408 6.107 -4.329 1.00 90.44 114 PHE A O 1
ATOM 898 N N . THR A 1 115 ? 11.240 7.583 -2.841 1.00 94.25 115 THR A N 1
ATOM 899 C CA . THR A 1 115 ? 10.156 7.490 -1.858 1.00 94.25 115 THR A CA 1
ATOM 900 C C . THR A 1 115 ? 9.566 8.872 -1.624 1.00 94.25 115 THR A C 1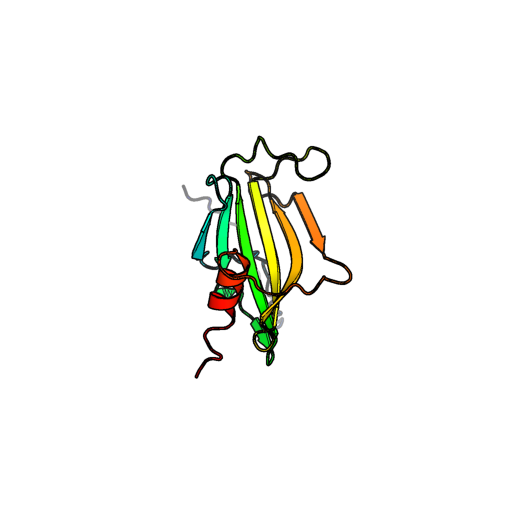
ATOM 902 O O . THR A 1 115 ? 10.284 9.813 -1.288 1.00 94.25 115 THR A O 1
ATOM 905 N N . HIS A 1 116 ? 8.249 8.991 -1.750 1.00 93.81 116 HIS A N 1
ATOM 906 C CA . HIS A 1 116 ? 7.502 10.185 -1.383 1.00 93.81 116 HIS A CA 1
ATOM 907 C C . HIS A 1 116 ? 6.795 9.950 -0.047 1.00 93.81 116 HIS A C 1
ATOM 909 O O . HIS A 1 116 ? 5.879 9.133 0.046 1.00 93.81 116 HIS A O 1
ATOM 915 N N . LYS A 1 117 ? 7.226 10.659 1.001 1.00 96.75 117 LYS A N 1
ATOM 916 C CA . LYS A 1 117 ? 6.507 10.725 2.281 1.00 96.75 117 LYS A CA 1
ATOM 917 C C . LYS A 1 117 ? 5.474 11.842 2.201 1.00 96.75 117 LYS A C 1
ATOM 919 O O . LYS A 1 117 ? 5.832 12.976 1.893 1.00 96.75 117 LYS A O 1
ATOM 924 N N . ILE A 1 118 ? 4.214 11.527 2.480 1.00 95.50 118 ILE A N 1
ATOM 925 C CA . ILE A 1 118 ? 3.120 12.489 2.354 1.00 95.50 118 ILE A CA 1
ATOM 926 C C . ILE A 1 118 ? 3.095 13.384 3.591 1.00 95.50 118 ILE A C 1
ATOM 928 O O . ILE A 1 118 ? 2.821 12.927 4.702 1.00 95.50 118 ILE A O 1
ATOM 932 N N . GLN A 1 119 ? 3.373 14.671 3.397 1.00 94.94 119 GLN A N 1
ATOM 933 C CA . GLN A 1 119 ? 3.146 15.681 4.426 1.00 94.94 119 GLN A CA 1
ATOM 934 C C . GLN A 1 119 ? 1.639 15.952 4.532 1.00 94.94 119 GLN A C 1
ATOM 936 O O . GLN A 1 119 ? 0.976 16.132 3.514 1.00 94.94 119 GLN A O 1
ATOM 941 N N . ASN A 1 120 ? 1.098 15.969 5.754 1.00 95.12 120 ASN A N 1
ATOM 942 C CA . ASN A 1 120 ? -0.330 16.188 6.032 1.00 95.12 120 ASN A CA 1
ATOM 943 C C . ASN A 1 120 ? -1.265 15.249 5.237 1.00 95.12 120 ASN A C 1
ATOM 945 O O . ASN A 1 120 ? -2.054 15.698 4.402 1.00 95.12 120 ASN A O 1
ATOM 949 N N . PRO A 1 121 ? -1.192 13.927 5.471 1.00 95.56 121 PRO A N 1
ATOM 950 C CA . PRO A 1 121 ? -1.894 12.949 4.653 1.00 95.56 121 PRO A CA 1
ATOM 951 C C . PRO A 1 121 ? -3.417 13.102 4.740 1.00 95.56 121 PRO A C 1
ATOM 953 O O . PRO A 1 121 ? -4.019 13.061 5.819 1.00 95.56 121 PRO A O 1
ATOM 956 N N . LYS A 1 122 ? -4.058 13.240 3.574 1.00 95.56 122 LYS A N 1
ATOM 957 C CA . LYS A 1 122 ? -5.511 13.394 3.464 1.00 95.56 122 LYS A CA 1
ATOM 958 C C . LYS A 1 122 ? -6.223 12.112 3.887 1.00 95.56 122 LYS A C 1
ATOM 960 O O . LYS A 1 122 ? -5.972 11.035 3.349 1.00 95.56 122 LYS A O 1
ATOM 965 N N . SER A 1 123 ? -7.153 12.257 4.826 1.00 96.38 123 SER A N 1
ATOM 966 C CA . SER A 1 123 ? -8.045 11.185 5.265 1.00 96.38 123 SER A CA 1
ATOM 967 C C . SER A 1 123 ? -9.224 11.074 4.312 1.00 96.38 123 SER A C 1
ATOM 969 O O . SER A 1 123 ? -10.031 12.001 4.238 1.00 96.38 123 SER A O 1
ATOM 971 N N . ASN A 1 124 ? -9.353 9.949 3.613 1.00 94.75 124 ASN A N 1
ATOM 972 C CA . ASN A 1 124 ? -10.436 9.691 2.666 1.00 94.75 124 ASN A CA 1
ATOM 973 C C . ASN A 1 124 ? -11.380 8.609 3.211 1.00 94.75 124 ASN A C 1
ATOM 975 O O . ASN A 1 124 ? -10.910 7.682 3.876 1.00 94.75 124 ASN A O 1
ATOM 979 N N . PRO A 1 125 ? -12.698 8.711 2.969 1.00 95.56 125 PRO A N 1
ATOM 980 C CA . PRO A 1 125 ? -13.616 7.626 3.291 1.00 95.56 125 PRO A CA 1
ATOM 981 C C . PRO A 1 125 ? -13.302 6.397 2.431 1.00 95.56 125 PRO A C 1
ATOM 983 O O . PRO A 1 125 ? -12.913 6.522 1.269 1.00 95.56 125 PRO A O 1
ATOM 986 N N . ILE A 1 126 ? -13.483 5.209 2.998 1.00 92.06 126 ILE A N 1
ATOM 987 C CA . ILE A 1 126 ? -13.345 3.957 2.257 1.00 92.06 126 ILE A CA 1
ATOM 988 C C . ILE A 1 126 ? -14.624 3.720 1.459 1.00 92.06 126 ILE A C 1
ATOM 990 O O . ILE A 1 126 ? -15.707 3.554 2.018 1.00 92.06 126 ILE A O 1
ATOM 994 N N . LEU A 1 127 ? -14.487 3.714 0.136 1.00 88.81 127 LEU A N 1
ATOM 995 C CA . LEU A 1 127 ? -15.590 3.469 -0.785 1.00 88.81 127 LEU A CA 1
ATOM 996 C C . LEU A 1 127 ? -15.664 1.983 -1.137 1.00 88.81 127 LEU A C 1
ATOM 998 O O . LEU A 1 127 ? -14.640 1.342 -1.396 1.00 88.81 127 LEU A O 1
ATOM 1002 N N . LYS A 1 128 ? -16.886 1.444 -1.183 1.00 84.31 128 LYS A N 1
ATOM 1003 C CA . LYS A 1 128 ? -17.145 0.077 -1.656 1.00 84.31 128 LYS A CA 1
ATOM 1004 C C . LYS A 1 128 ? -16.661 -0.081 -3.102 1.00 84.31 128 LYS A C 1
ATOM 1006 O O . LYS A 1 128 ? -16.629 0.889 -3.851 1.00 84.31 128 LYS A O 1
ATOM 1011 N N . ASN A 1 129 ? -16.294 -1.303 -3.484 1.00 82.38 129 ASN A N 1
ATOM 1012 C CA . ASN A 1 129 ? -15.808 -1.646 -4.830 1.00 82.38 129 ASN A CA 1
ATOM 1013 C C . ASN A 1 129 ? -14.539 -0.887 -5.268 1.00 82.38 129 ASN A C 1
ATOM 1015 O O . ASN A 1 129 ? -14.275 -0.749 -6.457 1.00 82.38 129 ASN A O 1
ATOM 1019 N N . THR A 1 130 ? -13.739 -0.406 -4.315 1.00 84.31 130 THR A N 1
ATOM 1020 C CA . THR A 1 130 ? -12.416 0.175 -4.582 1.00 84.31 130 THR A CA 1
ATOM 1021 C C . THR A 1 130 ? -11.325 -0.670 -3.936 1.00 84.31 130 THR A C 1
ATOM 1023 O O . THR A 1 130 ? -11.587 -1.417 -2.991 1.00 84.31 130 THR A O 1
ATOM 1026 N N . MET A 1 131 ? -10.075 -0.494 -4.368 1.00 84.50 131 MET A N 1
ATOM 1027 C CA . MET A 1 131 ? -8.909 -1.094 -3.704 1.00 84.50 131 MET A CA 1
ATOM 1028 C C . MET A 1 131 ? -8.873 -0.770 -2.195 1.00 84.50 131 MET A C 1
ATOM 1030 O O . MET A 1 131 ? -8.452 -1.598 -1.388 1.00 84.50 131 MET A O 1
ATOM 1034 N N . PHE A 1 132 ? -9.376 0.399 -1.778 1.00 88.81 132 PHE A N 1
ATOM 1035 C CA . PHE A 1 132 ? -9.440 0.771 -0.363 1.00 88.81 132 PHE A CA 1
ATOM 1036 C C . PHE A 1 132 ? -10.368 -0.130 0.456 1.00 88.81 132 PHE A C 1
ATOM 1038 O O . PHE A 1 132 ? -10.096 -0.345 1.635 1.00 88.81 132 PHE A O 1
ATOM 1045 N N . ALA A 1 133 ? -11.421 -0.689 -0.149 1.00 90.00 133 ALA A N 1
ATOM 1046 C CA . ALA A 1 133 ? -12.271 -1.672 0.518 1.00 90.00 133 ALA A CA 1
ATOM 1047 C C . ALA A 1 133 ? -11.491 -2.959 0.823 1.00 90.00 133 ALA A C 1
ATOM 1049 O O . ALA A 1 133 ? -11.600 -3.490 1.926 1.00 90.00 133 ALA A O 1
ATOM 1050 N N . SER A 1 134 ? -10.640 -3.414 -0.103 1.00 88.56 134 SER A N 1
ATOM 1051 C CA . SER A 1 134 ? -9.738 -4.544 0.144 1.00 88.56 134 SER A CA 1
ATOM 1052 C C . SER A 1 134 ? -8.735 -4.216 1.251 1.00 88.56 134 SER A C 1
ATOM 1054 O O . SER A 1 134 ? -8.589 -5.000 2.185 1.00 88.56 134 SER A O 1
ATOM 1056 N N . ILE A 1 135 ? -8.102 -3.037 1.210 1.00 90.19 135 ILE A N 1
ATOM 1057 C CA . ILE A 1 135 ? -7.205 -2.579 2.284 1.00 90.19 135 ILE A CA 1
ATOM 1058 C C . ILE A 1 135 ? -7.914 -2.615 3.637 1.00 90.19 135 ILE A C 1
ATOM 1060 O O . ILE A 1 135 ? -7.380 -3.189 4.584 1.00 90.19 135 ILE A O 1
ATOM 1064 N N . TYR A 1 136 ? -9.123 -2.062 3.725 1.00 92.38 136 TYR A N 1
ATOM 1065 C CA . TYR A 1 136 ? -9.916 -2.085 4.949 1.00 92.38 136 TYR A CA 1
ATOM 1066 C C . TYR A 1 136 ? -10.189 -3.508 5.424 1.00 92.38 136 TYR A C 1
ATOM 1068 O O . TYR A 1 136 ? -9.848 -3.828 6.557 1.00 92.38 136 TYR A O 1
ATOM 1076 N N . ARG A 1 137 ? -10.714 -4.371 4.549 1.00 89.50 137 ARG A N 1
ATOM 1077 C CA . ARG A 1 137 ? -11.067 -5.759 4.865 1.00 89.50 137 ARG A CA 1
ATOM 1078 C C . ARG A 1 137 ? -9.884 -6.520 5.469 1.00 89.50 137 ARG A C 1
ATOM 1080 O O . ARG A 1 137 ? -9.933 -6.996 6.597 1.00 89.50 137 ARG A O 1
ATOM 1087 N N . PHE A 1 138 ? -8.749 -6.533 4.768 1.00 86.44 138 PHE A N 1
ATOM 1088 C CA . PHE A 1 138 ? -7.548 -7.240 5.232 1.00 86.44 138 PHE A CA 1
ATOM 1089 C C . PHE A 1 138 ? -6.954 -6.656 6.517 1.00 86.44 138 PHE A C 1
ATOM 1091 O O . PHE A 1 138 ? -6.330 -7.371 7.301 1.00 86.44 138 PHE A O 1
ATOM 1098 N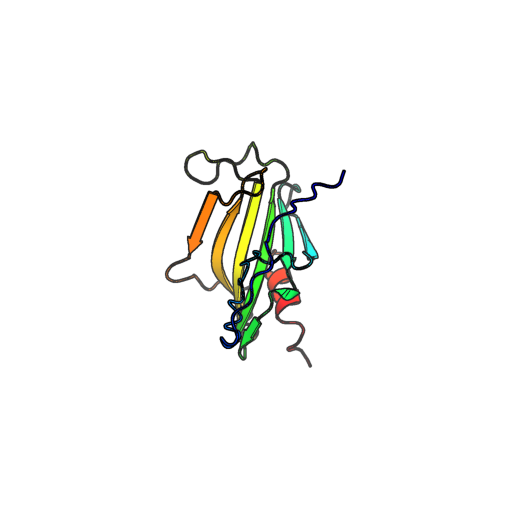 N . THR A 1 139 ? -7.152 -5.361 6.747 1.00 90.38 139 THR A N 1
ATOM 1099 C CA . THR A 1 139 ? -6.566 -4.665 7.892 1.00 90.38 139 THR A CA 1
ATOM 1100 C C . THR A 1 139 ? -7.458 -4.732 9.134 1.00 90.38 139 THR A C 1
ATOM 1102 O O . THR A 1 139 ? -6.944 -4.878 10.250 1.00 90.38 139 THR A O 1
ATOM 1105 N N . CYS A 1 140 ? -8.777 -4.660 8.957 1.00 89.88 140 CYS A N 1
ATOM 1106 C CA . CYS A 1 140 ? -9.747 -4.367 10.010 1.00 89.88 140 CYS A CA 1
ATOM 1107 C C . CYS A 1 140 ? -10.711 -5.515 10.343 1.00 89.88 140 CYS A C 1
ATOM 1109 O O . CYS A 1 140 ? -11.291 -5.456 11.423 1.00 89.88 140 CYS A O 1
ATOM 1111 N N . ASP A 1 141 ? -10.825 -6.577 9.534 1.00 75.00 141 ASP A N 1
ATOM 1112 C CA . ASP A 1 141 ? -11.772 -7.698 9.757 1.00 75.00 141 ASP A CA 1
ATOM 1113 C C . ASP A 1 141 ? -11.563 -8.492 11.072 1.00 75.00 141 ASP A C 1
ATOM 1115 O O . ASP A 1 141 ? -12.296 -9.430 11.361 1.00 75.00 141 ASP A O 1
ATOM 1119 N N . LYS A 1 142 ? -10.601 -8.108 11.925 1.00 55.09 142 LYS A N 1
ATOM 1120 C CA . LYS A 1 142 ? -10.467 -8.606 13.308 1.00 55.09 142 LYS A CA 1
ATOM 1121 C C . LYS A 1 142 ? -11.103 -7.706 14.386 1.00 55.09 142 LYS A C 1
ATOM 1123 O O . LYS A 1 142 ? -10.866 -7.940 15.562 1.00 55.09 142 LYS A O 1
ATOM 1128 N N . PHE A 1 143 ? -11.882 -6.689 14.012 1.00 47.22 143 PHE A N 1
ATOM 1129 C CA . PHE A 1 143 ? -12.643 -5.830 14.941 1.00 47.22 143 PHE A CA 1
ATOM 1130 C C . PHE A 1 143 ? -14.160 -6.100 14.927 1.00 47.22 143 PHE A C 1
ATOM 1132 O O . PHE A 1 143 ? -14.923 -5.323 15.494 1.00 47.22 143 PHE A O 1
ATOM 1139 N N . SER A 1 144 ? -14.602 -7.180 14.279 1.00 40.34 144 SER A N 1
ATOM 1140 C CA . SER A 1 144 ? -16.020 -7.565 14.173 1.00 40.34 144 SER A CA 1
ATOM 1141 C C . SER A 1 144 ? -16.433 -8.700 15.121 1.00 40.34 144 SER A C 1
ATOM 1143 O O . SER A 1 144 ? -17.451 -9.339 14.872 1.00 40.34 144 SER A O 1
ATOM 1145 N N . SER A 1 145 ? -15.660 -8.967 16.177 1.00 36.88 145 SER A N 1
ATOM 1146 C CA . SER A 1 145 ? -15.972 -9.970 17.208 1.00 36.88 145 SER A CA 1
ATOM 1147 C C . SER A 1 145 ? -16.014 -9.336 18.586 1.00 36.88 145 SER A C 1
ATOM 1149 O O . SER A 1 145 ? -14.962 -8.756 18.950 1.00 36.88 145 SER A O 1
#

Solvent-accessible surface area (backbone atoms only — not comparable to full-atom values): 8827 Å² total; per-residue (Å²): 134,87,84,83,81,86,86,82,85,91,77,89,78,88,85,79,82,86,76,78,77,73,77,76,72,81,67,74,78,87,45,74,69,42,79,72,52,58,47,91,92,58,55,31,41,35,28,35,24,71,79,54,57,46,77,58,88,56,36,34,34,37,37,34,37,40,37,44,68,59,31,85,78,48,62,66,68,95,72,42,58,40,26,35,38,43,33,37,35,40,33,32,60,80,76,46,28,37,22,57,46,33,41,34,34,19,31,88,85,70,44,78,75,51,73,51,72,47,78,83,52,64,78,38,76,54,47,83,97,40,73,54,36,50,53,45,48,79,71,38,69,84,73,82,120

Nearest PDB structures (foldseek):
  3zh7-assembly1_A  TM=6.922E-01  e=3.278E-04  Haemophilus influenzae
  6gut-assembly1_A  TM=6.191E-01  e=2.217E-04  Haemophilus influenzae
  3zh6-assembly2_B  TM=6.493E-01  e=8.470E-04  Haemophilus influenzae
  6gut-assembly2_B  TM=6.117E-01  e=8.010E-04  Haemophilus influenzae
  3zh5-assembly2_B  TM=6.209E-01  e=1.481E-03  Haemophilus 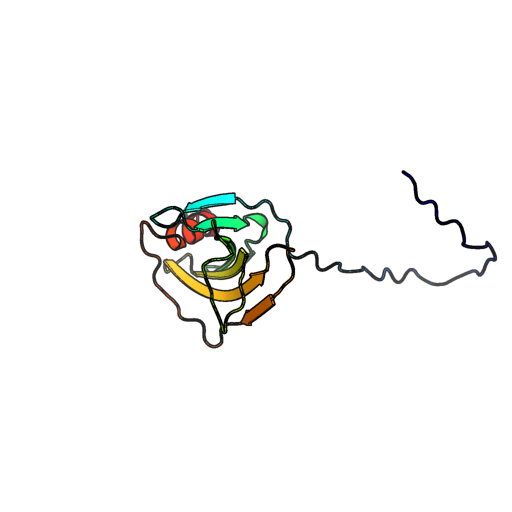influenzae

Mean predicted aligned error: 12.53 Å

Sequence (145 aa):
MVITSKYCNTLGILGLILLVNSCATTTSGSGSWFYVGETHWGDMKHYISPNSIKRNGSIAKVESKNVLKVPETTSFLKGKKYAYDINQWEVNCKQARVKLISASYYNTSNQLIFTHKIQNPKSNPILKNTMFASIYRFTCDKFSS

Radius of gyration: 20.9 Å; Cα contacts (8 Å, |Δi|>4): 251; chains: 1; bounding box: 64×40×47 Å

Foldseek 3Di:
DDDDDDDDDDDDDDDDDDPPPPPPPPPVDPAPWAWDDAPVVRQKTKTWRLVQWDDDPQKIKTKMKIAGPDQQPDQDPPRDGFGMKIWIKIARLVQQKIWTQKIWTAHPVRDTPDMDGDDPTDIDHQDPPDVSVVVNCSRHVVVPD

Secondary structure (DSSP, 8-state):
--------------------------------PEEEEE-TTSSEEEEEEEEEEEEETTEEEEEEEEEES-TTT-B-STT-B-SEEEEEEEEETTTTEEEEEEEEEE-TT--EEEEEE-SS---EEPPTTSHHHHHHHHHHTTS--